Protein AF-A0A6G8HXI2-F1 (afdb_monomer_lite)

Foldseek 3Di:
DPDPPVDDPVNVVVCCCVPVPDDAAFADDDPVDAAEDEDQCVVDCVVVVVCVGRHNHYHYDYDPHDDCCCVPVPVVNVVVVVCVVVVD

pLDDT: mean 91.66, std 7.23, range [48.84, 97.25]

Structure (mmCIF, N/CA/C/O backbone):
data_AF-A0A6G8HXI2-F1
#
_entry.id   AF-A0A6G8HXI2-F1
#
loop_
_atom_site.group_PDB
_atom_site.id
_atom_site.type_symbol
_atom_site.label_atom_id
_atom_site.label_alt_id
_atom_site.label_comp_id
_atom_site.label_asym_id
_atom_site.label_entity_id
_atom_site.label_seq_id
_atom_site.pdbx_PDB_ins_code
_atom_site.Cartn_x
_atom_site.Cartn_y
_atom_site.Cartn_z
_atom_site.occupancy
_atom_site.B_iso_or_equiv
_atom_site.auth_seq_id
_atom_site.auth_comp_id
_atom_site.auth_asym_id
_atom_site.auth_atom_id
_atom_site.pdbx_PDB_model_num
ATOM 1 N N . MET A 1 1 ? -6.888 31.308 31.267 1.00 48.84 1 MET A N 1
ATOM 2 C CA . MET A 1 1 ? -7.185 30.289 30.241 1.00 48.84 1 MET A CA 1
ATOM 3 C C . MET A 1 1 ? -7.993 29.192 30.900 1.00 48.84 1 MET A C 1
ATOM 5 O O . MET A 1 1 ? -7.444 28.417 31.671 1.00 48.84 1 MET A O 1
ATOM 9 N N . THR A 1 2 ? -9.305 29.191 30.692 1.00 61.84 2 THR A N 1
ATOM 10 C CA . THR A 1 2 ? -10.161 28.052 31.028 1.00 61.84 2 THR A CA 1
ATOM 11 C C 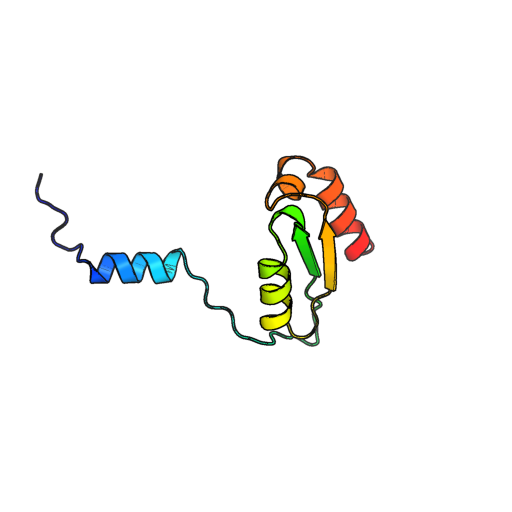. THR A 1 2 ? -9.700 26.865 30.181 1.00 61.84 2 THR A C 1
ATOM 13 O O . THR A 1 2 ? -9.586 26.983 28.964 1.00 61.84 2 THR A O 1
ATOM 16 N N . GLY A 1 3 ? -9.318 25.760 30.824 1.00 70.25 3 GLY A N 1
ATOM 17 C CA . GLY A 1 3 ? -8.867 24.558 30.119 1.00 70.25 3 GLY A CA 1
ATOM 18 C C . GLY A 1 3 ? -9.965 23.986 29.218 1.00 70.25 3 GLY A C 1
ATOM 19 O O . GLY A 1 3 ? -11.145 24.275 29.411 1.00 70.25 3 GLY A O 1
ATOM 20 N N . LEU A 1 4 ? -9.577 23.159 28.244 1.00 81.69 4 LEU A N 1
ATOM 21 C CA . LEU A 1 4 ? -10.490 22.403 27.381 1.00 81.69 4 LEU A CA 1
ATOM 22 C C . LEU A 1 4 ? -11.224 21.328 28.209 1.00 81.69 4 LEU A C 1
ATOM 24 O O . LEU A 1 4 ? -10.912 20.146 28.124 1.00 81.69 4 LEU A O 1
ATOM 28 N N . THR A 1 5 ? -12.179 21.731 29.049 1.00 81.88 5 THR A N 1
ATOM 29 C CA . THR A 1 5 ? -12.893 20.854 30.001 1.00 81.88 5 THR A CA 1
ATOM 30 C C . THR A 1 5 ? -13.706 19.746 29.329 1.00 81.88 5 THR A C 1
ATOM 32 O O . THR A 1 5 ? -14.052 18.764 29.978 1.00 81.88 5 THR A O 1
ATOM 35 N N . PHE A 1 6 ? -13.980 19.878 28.030 1.00 82.44 6 PHE A N 1
ATOM 36 C CA . PHE A 1 6 ? -14.634 18.863 27.205 1.00 82.44 6 PHE A CA 1
ATOM 37 C C . PHE A 1 6 ? -13.668 17.796 26.661 1.00 82.44 6 PHE A C 1
ATOM 39 O O . PHE A 1 6 ? -14.116 16.761 26.170 1.00 82.44 6 PHE A O 1
ATOM 46 N N . VAL A 1 7 ? -12.351 18.018 26.748 1.00 90.31 7 VAL A N 1
ATOM 47 C CA . VAL A 1 7 ? -11.343 17.047 26.310 1.00 90.31 7 VAL A CA 1
ATOM 48 C C . VAL A 1 7 ? -11.073 16.061 27.441 1.00 90.31 7 VAL A C 1
ATOM 50 O O . VAL A 1 7 ? -10.416 16.363 28.435 1.00 90.31 7 VAL A O 1
ATOM 53 N N . SER A 1 8 ? -11.567 14.840 27.266 1.00 91.69 8 SER A N 1
ATOM 54 C CA . SER A 1 8 ? -11.224 13.686 28.096 1.00 91.69 8 SER A CA 1
ATOM 55 C C . SER A 1 8 ? -10.180 12.805 27.405 1.00 91.69 8 SER A C 1
ATOM 57 O O . SER A 1 8 ? -10.051 12.815 26.177 1.00 91.69 8 SER A O 1
ATOM 59 N N . LYS A 1 9 ? -9.484 11.954 28.173 1.00 93.50 9 LYS A N 1
ATOM 60 C CA . LYS A 1 9 ? -8.622 10.902 27.597 1.00 93.50 9 LYS A CA 1
ATOM 61 C C . LYS A 1 9 ? -9.379 10.032 26.588 1.00 93.50 9 LYS A C 1
ATOM 63 O O . LYS A 1 9 ? -8.807 9.653 25.572 1.00 93.50 9 LYS A O 1
ATOM 68 N N . GLN A 1 10 ? -10.664 9.770 26.842 1.00 93.81 10 GLN A N 1
ATOM 69 C CA . GLN A 1 10 ? -11.512 9.009 25.929 1.00 93.81 10 GLN A CA 1
ATOM 70 C C . GLN A 1 10 ? -11.750 9.757 24.615 1.00 93.81 10 GLN A C 1
ATOM 72 O O . GLN A 1 10 ? -11.626 9.160 23.552 1.00 93.81 10 GLN A O 1
ATOM 77 N N . SER A 1 11 ? -12.042 11.061 24.669 1.00 92.62 11 SER A N 1
ATOM 78 C CA . SER A 1 11 ? -12.214 11.866 23.451 1.00 92.62 11 SER A CA 1
ATOM 79 C C . SER A 1 11 ? -10.933 11.915 22.615 1.00 92.62 11 SER A C 1
ATOM 81 O O . SER A 1 11 ? -10.994 11.748 21.402 1.00 92.62 11 SER A O 1
ATOM 83 N N . LEU A 1 12 ? -9.768 12.024 23.267 1.00 91.56 12 LEU A N 1
ATOM 84 C CA . LEU A 1 12 ? -8.472 12.018 22.591 1.00 91.56 12 LEU A CA 1
ATOM 85 C C . LEU A 1 12 ? -8.167 10.657 21.949 1.00 91.56 12 LEU A C 1
ATOM 87 O O . LEU A 1 12 ? -7.682 10.608 20.823 1.00 91.56 12 LEU A O 1
ATOM 91 N N . PHE A 1 13 ? -8.475 9.554 22.638 1.00 92.50 13 PHE A N 1
ATOM 92 C CA . PHE A 1 13 ? -8.334 8.209 22.078 1.00 92.50 13 PHE A CA 1
ATOM 93 C C . PHE A 1 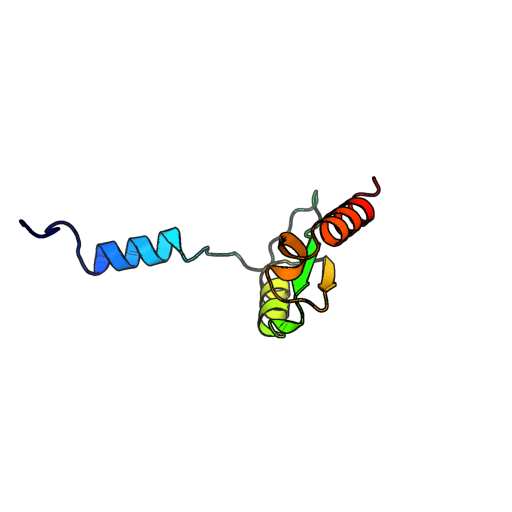13 ? -9.254 8.001 20.873 1.00 92.50 13 PHE A C 1
ATOM 95 O O . PHE A 1 13 ? -8.806 7.487 19.853 1.00 92.50 13 PHE A O 1
ATOM 102 N N . ASN A 1 14 ? -10.518 8.417 20.976 1.00 91.44 14 ASN A N 1
ATOM 103 C CA . ASN A 1 14 ? -11.481 8.275 19.888 1.00 91.44 14 ASN A CA 1
ATOM 104 C C . ASN A 1 14 ? -11.027 9.054 18.653 1.00 91.44 14 ASN A C 1
ATOM 106 O O . ASN A 1 14 ? -11.030 8.483 17.573 1.00 91.44 14 ASN A O 1
ATOM 110 N N . GLN A 1 15 ? -10.572 10.298 18.833 1.00 90.81 15 GLN A N 1
ATOM 111 C CA . GLN A 1 15 ? -10.006 11.124 17.765 1.00 90.81 15 GLN A CA 1
ATOM 112 C C . GLN A 1 15 ? -8.761 10.469 17.149 1.00 90.81 15 GLN A C 1
ATOM 114 O O . GLN A 1 15 ? -8.659 10.336 15.937 1.00 90.81 15 GLN A O 1
ATOM 119 N N . PHE A 1 16 ? -7.821 9.995 17.975 1.00 90.62 16 PHE A N 1
ATOM 120 C CA . PHE A 1 16 ? -6.634 9.289 17.489 1.00 90.62 16 PHE A CA 1
ATOM 121 C C . PHE A 1 16 ? -7.013 8.056 16.658 1.00 90.62 16 PHE A C 1
ATOM 123 O O . PHE A 1 16 ? -6.456 7.829 15.587 1.00 90.62 16 PHE A O 1
ATOM 130 N N . TYR A 1 17 ? -7.963 7.257 17.142 1.00 88.62 17 TYR A N 1
ATOM 131 C CA . TYR A 1 17 ? -8.393 6.049 16.455 1.00 88.62 17 TYR A CA 1
ATOM 132 C C . TYR A 1 17 ? -9.170 6.364 15.171 1.00 88.62 17 TYR A C 1
ATOM 134 O O . TYR A 1 17 ? -8.899 5.738 14.156 1.00 88.62 17 TYR A O 1
ATOM 142 N N . SER A 1 18 ? -10.095 7.328 15.176 1.00 86.19 18 SER A N 1
ATOM 143 C CA . SER A 1 18 ? -10.860 7.685 13.975 1.00 86.19 18 SER A CA 1
ATOM 144 C C . SER A 1 18 ? -9.996 8.331 12.900 1.00 86.19 18 SER A C 1
ATOM 146 O O . SER A 1 18 ? -10.183 8.046 11.720 1.00 86.19 18 SER A O 1
ATOM 148 N N . ASP A 1 19 ? -9.054 9.183 13.306 1.00 90.19 19 ASP A N 1
ATOM 149 C CA . ASP A 1 19 ? -8.344 10.056 12.372 1.00 90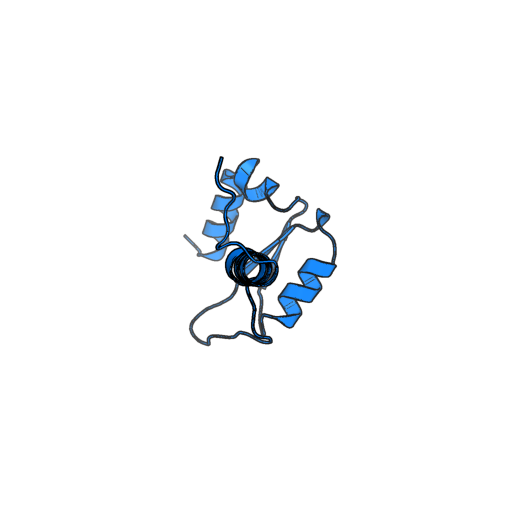.19 19 ASP A CA 1
ATOM 150 C C . ASP A 1 19 ? -7.045 9.417 11.873 1.00 90.19 19 ASP A C 1
ATOM 152 O O . ASP A 1 19 ? -6.646 9.638 10.731 1.00 90.19 19 ASP A O 1
ATOM 156 N N . LEU A 1 20 ? -6.371 8.618 12.712 1.00 86.50 20 LEU A N 1
ATOM 157 C CA . LEU A 1 20 ? -5.051 8.056 12.397 1.00 86.50 20 LEU A CA 1
ATOM 158 C C . LEU A 1 20 ? -5.056 6.545 12.164 1.00 86.50 20 LEU A C 1
ATOM 160 O O . LEU A 1 20 ? -4.063 6.005 11.668 1.00 86.50 20 LEU A O 1
ATOM 164 N N . ILE A 1 21 ? -6.146 5.846 12.490 1.00 84.56 21 ILE A N 1
ATOM 165 C CA . ILE A 1 21 ? -6.298 4.426 12.178 1.00 84.56 21 ILE A CA 1
ATOM 166 C C . ILE A 1 21 ? -7.371 4.276 11.110 1.00 84.56 21 ILE A C 1
ATOM 168 O O . ILE A 1 21 ? -8.531 4.603 11.314 1.00 84.56 21 ILE A O 1
ATOM 172 N N . THR A 1 22 ? -6.994 3.701 9.971 1.00 82.19 22 THR A N 1
ATOM 173 C CA . THR A 1 22 ? -7.952 3.225 8.968 1.00 82.19 22 THR A CA 1
ATOM 174 C C . THR A 1 22 ? -8.097 1.712 9.126 1.00 82.19 22 THR A C 1
ATOM 176 O O . THR A 1 22 ? -7.185 0.974 8.723 1.00 82.19 22 THR A O 1
ATOM 179 N N . PRO A 1 23 ? -9.194 1.211 9.728 1.00 85.69 23 PRO A N 1
ATOM 180 C CA . PRO A 1 23 ? -9.475 -0.215 9.743 1.00 85.69 23 PRO A CA 1
ATOM 181 C C . PRO A 1 23 ? -9.623 -0.708 8.306 1.00 85.69 23 PRO A C 1
ATOM 183 O O . PRO A 1 23 ? -10.389 -0.150 7.524 1.00 85.69 23 PRO A O 1
ATOM 186 N N . LEU A 1 24 ? -8.879 -1.752 7.955 1.00 89.19 24 LEU A N 1
ATOM 187 C CA . LEU A 1 24 ? -8.925 -2.346 6.625 1.00 89.19 24 LEU A CA 1
ATOM 188 C C . LEU A 1 24 ? -9.347 -3.807 6.756 1.00 89.19 24 LEU A C 1
ATOM 190 O O . LEU A 1 24 ? -8.733 -4.564 7.515 1.00 89.19 24 LEU A O 1
ATOM 194 N N . ALA A 1 25 ? -10.393 -4.199 6.028 1.00 92.69 25 ALA A N 1
ATOM 195 C CA . ALA A 1 25 ? -10.841 -5.586 5.973 1.00 92.69 25 ALA A CA 1
ATOM 196 C C . ALA A 1 25 ? -9.746 -6.496 5.388 1.00 92.69 25 ALA A C 1
ATOM 198 O O . ALA A 1 25 ? -8.824 -6.036 4.710 1.00 92.69 25 ALA A O 1
ATOM 199 N N . ASN A 1 26 ? -9.816 -7.793 5.680 1.00 96.25 26 ASN A N 1
ATOM 200 C CA . ASN A 1 26 ? -8.941 -8.775 5.041 1.00 96.25 26 ASN A CA 1
ATOM 201 C C . ASN A 1 26 ? -9.533 -9.208 3.697 1.00 96.25 26 ASN A C 1
ATOM 203 O O . ASN A 1 26 ? -10.751 -9.207 3.545 1.00 96.25 26 ASN A O 1
ATOM 207 N N . MET A 1 27 ? -8.673 -9.648 2.773 1.00 94.62 27 MET A N 1
ATOM 208 C CA . MET A 1 27 ? -9.080 -10.254 1.496 1.00 94.62 27 MET A CA 1
ATOM 209 C C . MET A 1 27 ? -10.052 -9.402 0.658 1.00 94.62 27 MET A C 1
ATOM 211 O O . MET A 1 27 ? -10.930 -9.940 -0.008 1.00 94.62 27 MET A O 1
ATOM 215 N N . ILE A 1 28 ? -9.880 -8.080 0.670 1.00 94.44 28 ILE A N 1
ATOM 216 C CA . ILE A 1 28 ? -10.612 -7.140 -0.180 1.00 94.44 28 ILE A CA 1
ATOM 217 C C . ILE A 1 28 ? -10.417 -7.540 -1.646 1.00 94.44 28 ILE A C 1
ATOM 219 O O . ILE A 1 28 ? -9.286 -7.733 -2.107 1.00 94.44 28 ILE A O 1
ATOM 223 N N . GLU A 1 29 ? -11.531 -7.648 -2.360 1.00 93.81 29 GLU A N 1
ATOM 224 C CA . GLU A 1 29 ? -11.619 -7.968 -3.779 1.00 93.81 29 GLU A CA 1
ATOM 225 C C . GLU A 1 29 ? -12.841 -7.267 -4.375 1.00 93.81 29 GLU A C 1
ATOM 227 O O . GLU A 1 29 ? -13.851 -7.081 -3.696 1.00 93.81 29 GLU A O 1
ATOM 232 N N . ASN A 1 30 ? -12.726 -6.869 -5.636 1.00 85.38 30 ASN A N 1
ATOM 233 C CA . ASN A 1 30 ? -13.832 -6.414 -6.461 1.00 85.38 30 ASN A CA 1
ATOM 234 C C . ASN A 1 30 ? -13.571 -6.950 -7.873 1.00 85.38 30 ASN A C 1
ATOM 236 O O . ASN A 1 30 ? -12.519 -6.663 -8.441 1.00 85.38 30 ASN A O 1
ATOM 240 N N . ASP A 1 31 ? -14.515 -7.714 -8.419 1.00 87.00 31 ASP A N 1
ATOM 241 C CA . ASP A 1 31 ? -14.367 -8.399 -9.709 1.00 87.00 31 ASP A CA 1
ATOM 242 C C . ASP A 1 31 ? -14.223 -7.437 -10.903 1.00 87.00 31 ASP A C 1
ATOM 244 O O . ASP A 1 31 ? -13.725 -7.819 -11.961 1.00 87.00 31 ASP A O 1
ATOM 248 N N . GLU A 1 32 ? -14.595 -6.169 -10.731 1.00 93.38 32 GLU A N 1
ATOM 249 C CA . GLU A 1 32 ? -14.517 -5.128 -11.758 1.00 93.38 32 GLU A CA 1
ATOM 250 C C . GLU A 1 32 ? -13.195 -4.347 -11.720 1.00 93.38 32 GLU A C 1
ATOM 252 O O . GLU A 1 32 ? -12.914 -3.556 -12.623 1.00 93.38 32 GLU A O 1
ATOM 257 N N . THR A 1 33 ? -12.358 -4.532 -10.689 1.00 91.25 33 THR A N 1
ATOM 258 C CA . THR A 1 33 ? -11.145 -3.719 -10.502 1.00 91.25 33 THR A CA 1
ATOM 259 C C . THR A 1 33 ? -9.934 -4.533 -10.068 1.00 91.25 33 THR A C 1
ATOM 261 O O . THR A 1 33 ? -10.025 -5.549 -9.387 1.00 91.25 33 THR A O 1
ATOM 264 N N . LYS A 1 34 ? -8.745 -4.052 -10.438 1.00 93.56 34 LYS A N 1
ATOM 265 C CA . LYS A 1 34 ? -7.472 -4.633 -10.005 1.00 93.56 34 LYS A CA 1
ATOM 266 C C . LYS A 1 34 ? -6.780 -3.690 -9.036 1.00 93.56 34 LYS A C 1
ATOM 268 O O . LYS A 1 34 ? -6.592 -2.511 -9.328 1.00 93.56 34 LYS A O 1
ATOM 273 N N . VAL A 1 35 ? -6.351 -4.221 -7.894 1.00 95.19 35 VAL A N 1
ATOM 274 C CA . VAL A 1 35 ? -5.578 -3.455 -6.913 1.00 95.19 35 VAL A CA 1
ATOM 275 C C . VAL A 1 35 ? -4.101 -3.519 -7.287 1.00 95.19 35 VAL A C 1
ATOM 277 O O . VAL A 1 35 ? -3.453 -4.553 -7.128 1.00 95.19 35 VAL A O 1
ATOM 280 N N . HIS A 1 36 ? -3.562 -2.400 -7.763 1.00 96.06 36 HIS A N 1
ATOM 281 C CA . HIS A 1 36 ? -2.135 -2.231 -8.020 1.00 96.06 36 HIS A CA 1
ATOM 282 C C . HIS A 1 36 ? -1.462 -1.535 -6.837 1.00 96.06 36 HIS A C 1
ATOM 284 O O . HIS A 1 36 ? -1.954 -0.527 -6.336 1.00 96.06 36 HIS A O 1
ATOM 290 N N . ILE A 1 37 ? -0.324 -2.065 -6.388 1.00 95.38 37 ILE A N 1
ATOM 291 C CA . ILE A 1 37 ? 0.392 -1.555 -5.216 1.00 95.38 37 ILE A CA 1
ATOM 292 C C . ILE A 1 37 ? 1.838 -1.258 -5.583 1.00 95.38 37 ILE A C 1
ATOM 294 O O . ILE A 1 37 ? 2.598 -2.162 -5.929 1.00 95.38 37 ILE A O 1
ATOM 298 N N . PHE A 1 38 ? 2.238 0.000 -5.419 1.00 95.75 38 PHE A N 1
ATOM 299 C CA . PHE A 1 38 ? 3.635 0.419 -5.469 1.00 95.75 38 PHE A CA 1
ATOM 300 C C . PHE A 1 38 ? 4.310 0.104 -4.131 1.00 95.75 38 PHE A C 1
ATOM 302 O O . PHE A 1 38 ? 4.143 0.810 -3.136 1.00 95.75 38 PHE A O 1
ATOM 309 N N . TYR A 1 39 ? 5.048 -1.001 -4.077 1.00 96.44 39 TYR A N 1
ATOM 310 C CA . TYR A 1 39 ? 5.709 -1.453 -2.861 1.00 96.44 39 TYR A CA 1
ATOM 311 C C . TYR A 1 39 ? 7.114 -0.854 -2.732 1.00 96.44 39 TYR A C 1
ATOM 313 O O . TYR A 1 39 ? 8.046 -1.282 -3.407 1.00 96.44 39 TYR A O 1
ATOM 321 N N . ALA A 1 40 ? 7.256 0.100 -1.809 1.00 95.44 40 ALA A N 1
ATOM 322 C CA . ALA A 1 40 ? 8.528 0.679 -1.379 1.00 95.44 40 ALA A CA 1
ATOM 323 C C . ALA A 1 40 ? 9.363 -0.332 -0.565 1.00 95.44 40 ALA A C 1
ATOM 325 O O . ALA A 1 40 ? 9.182 -0.479 0.648 1.00 95.44 40 ALA A O 1
ATOM 326 N N . GLU A 1 41 ? 10.281 -1.039 -1.221 1.00 95.38 41 GLU A N 1
ATOM 327 C CA . GLU A 1 41 ? 11.024 -2.162 -0.634 1.00 95.38 41 GLU A CA 1
ATOM 328 C C . GLU A 1 41 ? 11.897 -1.749 0.556 1.00 95.38 41 GLU A C 1
ATOM 330 O O . GLU A 1 41 ? 11.988 -2.484 1.542 1.00 95.38 41 GLU A O 1
ATOM 335 N N . LYS A 1 42 ? 12.445 -0.525 0.537 1.00 95.88 42 LYS A N 1
ATOM 336 C CA . LYS A 1 42 ? 13.277 0.011 1.630 1.00 95.88 42 LYS A CA 1
ATOM 337 C C . LYS A 1 42 ? 12.513 0.193 2.947 1.00 95.88 42 LYS A C 1
ATOM 339 O O . LYS A 1 42 ? 13.130 0.391 3.989 1.00 95.88 42 LYS A O 1
ATOM 344 N N . MET A 1 43 ? 11.180 0.120 2.927 1.00 94.44 43 MET A N 1
ATOM 345 C CA . MET A 1 43 ? 10.338 0.177 4.130 1.00 94.44 43 MET A CA 1
ATOM 346 C C . MET A 1 43 ? 10.179 -1.190 4.824 1.00 94.44 43 MET A C 1
ATOM 348 O O . MET A 1 43 ? 9.620 -1.264 5.924 1.00 94.44 43 MET A O 1
ATOM 352 N N . GLY A 1 44 ? 10.670 -2.269 4.204 1.00 94.25 44 GLY A N 1
ATOM 353 C CA . GLY A 1 44 ? 10.706 -3.618 4.766 1.00 94.25 44 GLY A CA 1
ATOM 354 C C . GLY A 1 44 ? 9.478 -4.479 4.453 1.00 94.25 44 GLY A C 1
ATOM 355 O O . GLY A 1 44 ? 8.419 -4.005 4.033 1.00 94.25 44 GLY A O 1
ATOM 356 N N . GLU A 1 45 ? 9.615 -5.789 4.666 1.00 96.06 45 GLU A N 1
ATOM 357 C CA . GLU A 1 45 ? 8.635 -6.805 4.244 1.00 96.06 45 GLU A CA 1
ATOM 358 C C . GLU A 1 45 ? 7.300 -6.757 4.993 1.00 96.06 45 GLU A C 1
ATOM 360 O O . GLU A 1 45 ? 6.302 -7.312 4.528 1.00 96.06 45 GLU A O 1
ATOM 365 N N . LYS A 1 46 ? 7.245 -6.084 6.149 1.00 95.81 46 LYS A N 1
ATOM 366 C CA . LYS A 1 46 ? 6.007 -5.946 6.930 1.00 95.81 46 LYS A CA 1
ATOM 367 C C . LYS A 1 46 ? 4.871 -5.328 6.105 1.00 95.81 46 LYS A C 1
ATOM 369 O O . LYS A 1 46 ? 3.719 -5.724 6.264 1.00 95.81 46 LYS A O 1
ATOM 374 N N . TYR A 1 47 ? 5.195 -4.414 5.188 1.00 94.69 47 TYR A N 1
ATOM 375 C CA . TYR A 1 47 ? 4.213 -3.795 4.299 1.00 94.69 47 TYR A CA 1
ATOM 376 C C . TYR A 1 47 ? 3.743 -4.761 3.213 1.00 94.69 47 TYR A C 1
ATOM 378 O O . TYR A 1 47 ? 2.544 -4.868 2.984 1.00 94.69 47 TYR A O 1
ATOM 386 N N . LEU A 1 48 ? 4.650 -5.555 2.633 1.00 96.44 48 LEU A N 1
ATOM 387 C CA . LEU A 1 48 ? 4.279 -6.607 1.685 1.00 96.44 48 LEU A CA 1
ATOM 388 C C . LEU A 1 48 ? 3.335 -7.638 2.322 1.00 96.44 48 LEU A C 1
ATOM 390 O O . LEU A 1 48 ? 2.334 -8.018 1.715 1.00 96.44 48 LEU A O 1
ATOM 394 N N . LYS A 1 49 ? 3.614 -8.053 3.565 1.00 96.81 49 LYS A N 1
ATOM 395 C CA . LYS A 1 49 ? 2.729 -8.937 4.343 1.00 96.81 49 LYS A CA 1
ATOM 396 C C . LYS A 1 49 ? 1.361 -8.293 4.580 1.00 96.81 49 LYS A C 1
ATOM 398 O O . LYS A 1 49 ? 0.342 -8.957 4.417 1.00 96.81 49 LYS A O 1
ATOM 403 N N . ARG A 1 50 ? 1.325 -6.997 4.912 1.00 95.69 50 ARG A N 1
ATOM 404 C CA . ARG A 1 50 ? 0.079 -6.238 5.092 1.00 95.69 50 ARG A CA 1
ATOM 405 C C . ARG A 1 50 ? -0.749 -6.200 3.804 1.00 95.69 50 ARG A C 1
ATOM 407 O O . ARG A 1 50 ? -1.938 -6.490 3.856 1.00 95.69 50 ARG A O 1
ATOM 414 N N . TYR A 1 51 ? -0.134 -5.927 2.656 1.00 96.00 51 TYR A N 1
ATOM 415 C CA . TYR A 1 51 ? -0.831 -5.919 1.367 1.00 96.00 51 TYR A CA 1
ATOM 416 C C . TYR A 1 51 ? -1.451 -7.276 1.029 1.00 96.00 51 TYR A C 1
ATOM 418 O O . TYR A 1 51 ? -2.633 -7.339 0.711 1.00 96.00 51 TYR A O 1
ATOM 426 N N . LYS A 1 52 ? -0.692 -8.367 1.193 1.00 96.06 52 LYS A N 1
ATOM 427 C CA . LYS A 1 52 ? -1.183 -9.735 0.950 1.00 96.06 52 LYS A CA 1
ATOM 428 C C . LYS A 1 52 ? -2.248 -10.201 1.947 1.00 96.06 52 LYS A C 1
ATOM 430 O O . LYS A 1 52 ? -3.012 -11.102 1.638 1.00 96.06 52 LYS A O 1
ATOM 435 N N . LYS A 1 53 ? -2.286 -9.623 3.150 1.00 96.69 53 LYS A N 1
ATOM 436 C CA . LYS A 1 53 ? -3.339 -9.887 4.140 1.00 96.69 53 LYS A CA 1
ATOM 437 C C . LYS A 1 53 ? -4.653 -9.197 3.760 1.00 96.69 53 LYS A C 1
ATOM 439 O O . LYS A 1 53 ? -5.728 -9.767 3.938 1.00 96.69 53 LYS A O 1
ATOM 444 N N . HIS A 1 54 ? -4.567 -7.950 3.300 1.00 96.50 54 HIS A N 1
ATOM 445 C CA . HIS A 1 54 ? -5.743 -7.104 3.113 1.00 96.50 54 HIS A CA 1
ATOM 446 C C . HIS A 1 54 ? -6.355 -7.173 1.724 1.00 96.50 54 HIS A C 1
ATOM 448 O O . HIS A 1 54 ? -7.550 -6.958 1.614 1.00 96.50 54 HIS A O 1
ATOM 454 N N . PHE A 1 55 ? -5.589 -7.508 0.692 1.00 96.31 55 PHE A N 1
ATOM 455 C CA . PHE A 1 55 ? -6.094 -7.629 -0.671 1.00 96.31 55 PHE A CA 1
ATOM 456 C C . PHE A 1 55 ? -5.967 -9.075 -1.129 1.00 96.31 55 PHE A C 1
ATOM 458 O O . PHE A 1 55 ? -4.914 -9.683 -0.942 1.00 96.31 55 PHE A O 1
ATOM 465 N N . LYS A 1 56 ? -7.032 -9.621 -1.724 1.00 95.56 56 LYS A N 1
ATOM 466 C CA . LYS A 1 56 ? -7.060 -11.023 -2.163 1.00 95.56 56 LYS A CA 1
ATOM 467 C C . LYS A 1 56 ? -6.112 -11.273 -3.337 1.00 95.56 56 LYS A C 1
ATOM 469 O O . LYS A 1 56 ? -5.356 -12.237 -3.304 1.00 95.56 56 LYS A O 1
ATOM 474 N N . ASN A 1 57 ? -6.106 -10.370 -4.319 1.00 95.00 57 ASN A N 1
ATOM 475 C CA . ASN A 1 57 ? -5.325 -10.491 -5.554 1.00 95.00 57 ASN A CA 1
ATOM 476 C C . ASN A 1 57 ? -4.543 -9.199 -5.901 1.00 95.00 57 ASN A C 1
ATOM 478 O O . ASN A 1 57 ? -4.779 -8.601 -6.952 1.00 95.00 57 ASN A O 1
ATOM 482 N N . PRO A 1 58 ? -3.627 -8.712 -5.036 1.00 96.44 58 PRO A N 1
ATOM 483 C CA . PRO A 1 58 ? -2.890 -7.484 -5.306 1.00 96.44 58 PRO A CA 1
ATOM 484 C C . PRO A 1 58 ? -1.789 -7.701 -6.349 1.00 96.44 58 PRO A C 1
ATOM 486 O O . PRO A 1 58 ? -0.991 -8.637 -6.253 1.00 96.44 58 PRO A O 1
ATOM 489 N N . ILE A 1 59 ? -1.674 -6.769 -7.292 1.00 97.25 59 ILE A N 1
ATOM 490 C CA . ILE A 1 59 ? -0.570 -6.705 -8.251 1.00 97.25 59 ILE A CA 1
ATOM 491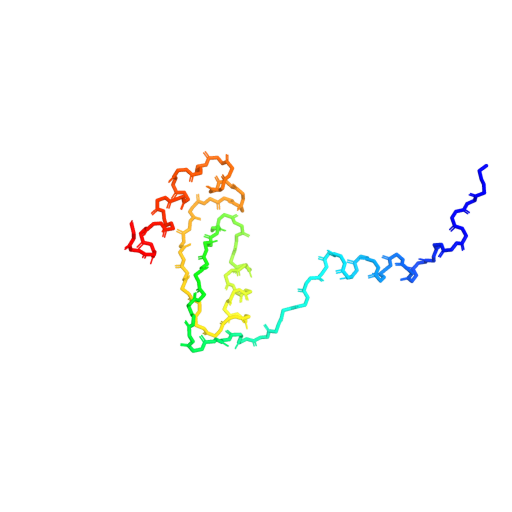 C C . ILE A 1 59 ? 0.529 -5.833 -7.644 1.00 97.25 59 ILE A C 1
ATOM 493 O O . ILE A 1 59 ? 0.355 -4.627 -7.462 1.00 97.25 59 ILE A O 1
ATOM 497 N N . ILE A 1 60 ? 1.656 -6.453 -7.295 1.00 97.25 60 ILE A N 1
ATOM 498 C CA . ILE A 1 60 ? 2.754 -5.788 -6.588 1.00 97.25 60 ILE A CA 1
ATOM 499 C C . ILE A 1 60 ? 3.799 -5.276 -7.580 1.00 97.25 60 ILE A C 1
ATOM 501 O O . ILE A 1 60 ? 4.515 -6.061 -8.198 1.00 97.25 60 ILE A O 1
ATOM 505 N N . HIS A 1 61 ? 3.952 -3.957 -7.635 1.00 95.75 61 HIS A N 1
ATOM 506 C CA . HIS A 1 61 ? 5.015 -3.266 -8.357 1.00 95.75 61 HIS A CA 1
ATOM 507 C C . HIS A 1 61 ? 6.125 -2.909 -7.374 1.00 95.75 61 HIS A C 1
ATOM 509 O O . HIS A 1 61 ? 5.967 -2.007 -6.550 1.00 95.75 61 HIS A O 1
ATOM 515 N N . ARG A 1 62 ? 7.233 -3.649 -7.411 1.00 95.44 62 ARG A N 1
ATOM 516 C CA . ARG A 1 62 ? 8.374 -3.437 -6.509 1.00 95.44 62 ARG A CA 1
ATOM 517 C C . ARG A 1 62 ? 9.142 -2.181 -6.894 1.00 95.44 62 ARG A C 1
ATOM 519 O O . ARG A 1 62 ? 9.420 -1.952 -8.065 1.00 95.44 62 ARG A O 1
ATOM 526 N N . GLN A 1 63 ? 9.473 -1.378 -5.893 1.00 94.31 63 GLN A N 1
ATOM 527 C CA . GLN A 1 63 ? 10.130 -0.092 -6.050 1.00 94.31 63 GLN A CA 1
ATOM 528 C C . GLN A 1 63 ? 11.281 -0.006 -5.048 1.00 94.31 63 GLN A C 1
ATOM 530 O O . GLN A 1 63 ? 11.054 -0.061 -3.837 1.00 94.31 63 GLN A O 1
ATOM 535 N N . ASN A 1 64 ? 12.515 0.166 -5.531 1.00 94.44 64 ASN A N 1
ATOM 536 C CA . ASN A 1 64 ? 13.706 0.300 -4.679 1.00 94.44 64 ASN A CA 1
ATOM 537 C C . ASN A 1 64 ? 13.828 1.715 -4.068 1.00 94.44 64 ASN A C 1
ATOM 539 O O . ASN A 1 64 ? 14.856 2.392 -4.159 1.00 94.44 64 ASN A O 1
ATOM 543 N N . TYR A 1 65 ? 12.742 2.166 -3.446 1.00 92.50 65 TYR A N 1
ATOM 544 C CA . TYR A 1 65 ? 12.546 3.493 -2.874 1.00 92.50 65 TYR A CA 1
ATOM 545 C C . TYR A 1 65 ? 11.903 3.388 -1.479 1.00 92.50 65 TYR A C 1
ATOM 547 O O . TYR A 1 65 ? 11.470 2.313 -1.049 1.00 92.50 65 TYR A O 1
ATOM 555 N N . ARG A 1 66 ? 11.854 4.507 -0.755 1.00 91.75 66 ARG A N 1
ATOM 556 C CA . ARG A 1 66 ? 11.060 4.736 0.462 1.00 91.75 66 ARG A CA 1
ATOM 557 C C . ARG A 1 66 ? 9.655 5.239 0.093 1.00 91.75 66 ARG A C 1
ATOM 559 O O . ARG A 1 66 ? 9.378 5.521 -1.066 1.00 91.75 66 ARG A O 1
ATOM 566 N N . HIS A 1 67 ? 8.768 5.328 1.087 1.00 84.69 67 HIS A N 1
ATOM 567 C CA . HIS A 1 67 ? 7.320 5.532 0.907 1.00 84.69 67 HIS A CA 1
ATOM 568 C C . HIS A 1 67 ? 6.948 6.713 -0.009 1.00 84.69 67 HIS A C 1
ATOM 570 O O . HIS A 1 67 ? 6.102 6.560 -0.881 1.00 84.69 67 HIS A O 1
ATOM 576 N N . GLU A 1 68 ? 7.604 7.861 0.162 1.00 87.62 68 GLU A N 1
ATOM 577 C CA . GLU A 1 68 ? 7.275 9.092 -0.571 1.00 87.62 68 GLU A CA 1
ATOM 578 C C . GLU A 1 68 ? 8.251 9.399 -1.711 1.00 87.62 68 GLU A C 1
ATOM 580 O O . GLU A 1 68 ? 7.942 10.224 -2.561 1.00 87.62 68 GLU A O 1
ATOM 585 N N . GLU A 1 69 ? 9.403 8.724 -1.783 1.00 92.81 69 GLU A N 1
ATOM 586 C CA . GLU A 1 69 ? 10.453 9.021 -2.774 1.00 92.81 69 GLU A CA 1
ATOM 587 C C . GLU A 1 69 ? 9.935 8.892 -4.213 1.00 92.81 69 GLU A C 1
ATOM 589 O O . GLU A 1 69 ? 10.254 9.720 -5.062 1.00 92.81 69 GLU A O 1
ATOM 594 N N . LEU A 1 70 ? 9.094 7.890 -4.488 1.00 90.75 70 LEU A N 1
ATOM 595 C CA . LEU A 1 70 ? 8.516 7.705 -5.820 1.00 90.75 70 LEU A CA 1
ATOM 596 C C . LEU A 1 70 ? 7.613 8.883 -6.229 1.00 90.75 70 LEU A C 1
ATOM 598 O O . LEU A 1 70 ? 7.640 9.283 -7.384 1.00 90.75 70 LEU A O 1
ATOM 602 N N . LEU A 1 71 ? 6.840 9.439 -5.293 1.00 89.88 71 LEU A N 1
ATOM 603 C CA . LEU A 1 71 ? 5.891 10.523 -5.566 1.00 89.88 71 LEU A CA 1
ATOM 604 C C . LEU A 1 71 ? 6.554 11.905 -5.522 1.00 89.88 71 LEU A C 1
ATOM 606 O O . LEU A 1 71 ? 6.303 12.735 -6.387 1.00 89.88 71 LEU A O 1
ATOM 610 N N . ALA A 1 72 ? 7.388 12.154 -4.513 1.00 93.44 72 ALA A N 1
ATOM 611 C CA . ALA A 1 72 ? 7.943 13.473 -4.226 1.00 93.44 72 ALA A CA 1
ATOM 612 C C . ALA A 1 72 ? 9.288 13.727 -4.916 1.00 93.44 72 ALA A C 1
ATOM 614 O O . ALA A 1 72 ? 9.583 14.863 -5.275 1.00 93.44 72 ALA A O 1
ATOM 615 N N . SER A 1 73 ? 10.121 12.695 -5.083 1.00 95.81 73 SER A N 1
ATOM 616 C CA . SER A 1 73 ? 11.473 12.841 -5.645 1.00 95.81 73 SER A CA 1
ATOM 617 C C . SER A 1 73 ? 11.576 12.396 -7.100 1.00 95.81 73 SER A C 1
ATOM 619 O O . SER A 1 73 ? 12.507 12.816 -7.781 1.00 95.81 73 SER A O 1
ATOM 621 N N . TYR A 1 74 ? 10.653 11.547 -7.565 1.00 94.38 74 TYR A N 1
ATOM 622 C CA . TYR A 1 74 ? 10.626 11.033 -8.938 1.00 94.38 74 TYR A CA 1
ATOM 623 C C . TYR A 1 74 ? 9.213 11.020 -9.568 1.00 94.38 74 TYR A C 1
ATOM 625 O O . TYR A 1 74 ? 8.805 9.973 -10.095 1.00 94.38 74 TYR A O 1
ATOM 633 N N . PRO A 1 75 ? 8.445 12.129 -9.529 1.00 94.19 75 PRO A N 1
ATOM 634 C CA . PRO A 1 75 ? 7.043 12.151 -9.972 1.00 94.19 75 PRO A CA 1
ATOM 635 C C . PRO A 1 75 ? 6.828 11.657 -11.415 1.00 94.19 75 PRO A C 1
ATOM 637 O O . PRO A 1 75 ? 5.840 11.004 -11.733 1.00 94.19 75 PRO A O 1
ATOM 640 N N . GLU A 1 76 ? 7.791 11.890 -12.287 1.00 95.88 76 GLU A N 1
ATOM 641 C CA . GLU A 1 76 ? 7.853 11.457 -13.680 1.00 95.88 76 GLU A CA 1
ATOM 642 C C . GLU A 1 76 ? 7.984 9.937 -13.806 1.00 95.88 76 GLU A C 1
ATOM 644 O O . GLU A 1 76 ? 7.301 9.338 -14.636 1.00 95.88 76 GLU A O 1
ATOM 649 N N . LYS A 1 77 ? 8.773 9.280 -12.943 1.00 94.00 77 LYS A N 1
ATOM 650 C CA . LYS A 1 77 ? 8.826 7.807 -12.889 1.00 94.00 77 LYS A CA 1
ATOM 651 C C . LYS A 1 77 ? 7.519 7.225 -12.361 1.00 94.00 77 LYS A C 1
ATOM 653 O O . LYS A 1 77 ? 7.085 6.166 -12.821 1.00 94.00 77 LYS A O 1
ATOM 658 N N . TRP A 1 78 ? 6.897 7.899 -11.393 1.00 93.75 78 TRP A N 1
ATOM 659 C CA . TRP A 1 78 ? 5.581 7.512 -10.898 1.00 93.75 78 TRP A CA 1
ATOM 660 C C . TRP A 1 78 ? 4.536 7.570 -12.016 1.00 93.75 78 TRP A C 1
ATOM 662 O O . TRP A 1 78 ? 3.906 6.553 -12.303 1.00 93.75 78 TRP A O 1
ATOM 672 N N . TYR A 1 79 ? 4.424 8.713 -12.698 1.00 94.44 79 TYR A N 1
ATOM 673 C CA . TYR A 1 79 ? 3.510 8.910 -13.823 1.00 94.44 79 TYR A CA 1
ATOM 674 C C . TYR A 1 79 ? 3.747 7.865 -14.920 1.00 94.44 79 TYR A C 1
ATOM 676 O O . TYR A 1 79 ? 2.804 7.192 -15.319 1.00 94.44 79 TYR A O 1
ATOM 684 N N . GLN A 1 80 ? 4.997 7.637 -15.337 1.00 95.31 80 GLN A N 1
ATOM 685 C CA . GLN A 1 80 ? 5.325 6.613 -16.338 1.00 95.31 80 GLN A CA 1
ATOM 686 C C . GLN A 1 80 ? 4.861 5.216 -15.915 1.00 95.31 80 GLN A C 1
ATOM 688 O O . GLN A 1 80 ? 4.345 4.459 -16.735 1.00 95.31 80 GLN A O 1
ATOM 693 N N . SER A 1 81 ? 5.008 4.877 -14.631 1.00 94.00 81 SER A N 1
ATOM 694 C CA . SER A 1 81 ? 4.542 3.590 -14.113 1.00 94.00 81 SER A CA 1
ATOM 695 C C . SER A 1 81 ? 3.018 3.481 -14.166 1.00 94.00 81 SER A C 1
ATOM 697 O O . SER A 1 81 ? 2.496 2.428 -14.520 1.00 94.00 81 SER A O 1
ATOM 699 N N . VAL A 1 82 ? 2.299 4.561 -13.845 1.00 94.94 82 VAL A N 1
ATOM 700 C CA . VAL A 1 82 ? 0.833 4.615 -13.952 1.00 94.94 82 VAL A CA 1
ATOM 701 C C . VAL A 1 82 ? 0.387 4.480 -15.409 1.00 94.94 82 VAL A C 1
ATOM 703 O O . VAL A 1 82 ? -0.478 3.655 -15.687 1.00 94.94 82 VAL A O 1
ATOM 706 N N . MET A 1 83 ? 1.009 5.210 -16.339 1.00 96.69 83 MET A N 1
ATOM 707 C CA . MET A 1 83 ? 0.707 5.118 -17.774 1.00 96.69 83 MET A CA 1
ATOM 708 C C . MET A 1 83 ? 0.904 3.693 -18.299 1.00 96.69 83 MET A C 1
ATOM 710 O O . MET A 1 83 ? 0.012 3.135 -18.930 1.00 96.69 83 MET A O 1
ATOM 714 N N . ALA A 1 84 ? 2.022 3.051 -17.942 1.00 95.12 84 ALA A N 1
ATOM 715 C CA . ALA A 1 84 ? 2.304 1.672 -18.334 1.00 95.12 84 ALA A CA 1
ATOM 716 C C . ALA A 1 84 ? 1.277 0.665 -17.780 1.00 95.12 84 ALA A C 1
ATOM 718 O O . ALA A 1 84 ? 0.918 -0.287 -18.467 1.00 95.12 84 ALA A O 1
ATOM 719 N N . ILE A 1 85 ? 0.785 0.865 -16.551 1.00 95.44 85 ILE A N 1
ATOM 720 C CA . ILE A 1 85 ? -0.252 0.011 -15.945 1.00 95.44 85 ILE A CA 1
ATOM 721 C C . ILE A 1 85 ? -1.604 0.213 -16.633 1.00 95.44 85 ILE A C 1
ATOM 723 O O . ILE A 1 85 ? -2.316 -0.758 -16.887 1.00 95.44 85 ILE A O 1
ATOM 727 N N . CYS A 1 86 ? -1.957 1.467 -16.911 1.00 94.31 86 CYS A N 1
ATOM 728 C CA . CYS A 1 86 ? -3.228 1.844 -17.521 1.00 94.31 86 CYS A CA 1
ATOM 729 C C . CYS A 1 86 ? -3.240 1.677 -19.048 1.00 94.31 86 CYS A C 1
ATOM 731 O O . CYS A 1 86 ? 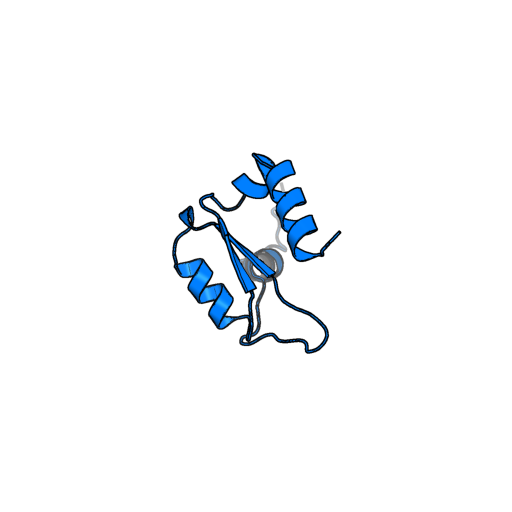-4.306 1.785 -19.649 1.00 94.31 86 CYS A O 1
ATOM 733 N N . ASN A 1 87 ? -2.087 1.385 -19.657 1.00 91.94 87 ASN A N 1
ATOM 734 C CA . ASN A 1 87 ? -1.900 1.242 -21.099 1.00 91.94 87 ASN A CA 1
ATOM 735 C C . ASN A 1 87 ? -2.385 2.475 -21.886 1.00 91.94 87 ASN A C 1
ATOM 737 O O . ASN A 1 87 ? -3.171 2.357 -22.830 1.00 91.94 87 ASN A O 1
ATOM 741 N N . ILE A 1 88 ? -1.924 3.650 -21.455 1.00 88.62 88 ILE A N 1
ATOM 742 C CA . ILE A 1 88 ? -2.204 4.968 -2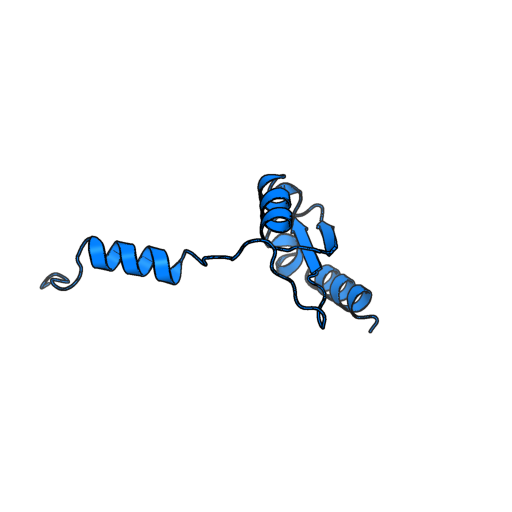2.046 1.00 88.62 88 ILE A CA 1
ATOM 743 C C . ILE A 1 88 ? -0.912 5.718 -22.358 1.00 88.62 88 ILE A C 1
ATOM 745 O O . ILE A 1 88 ? 0.137 5.356 -21.776 1.00 88.62 88 ILE A O 1
#

Sequence (88 aa):
MTGLTFVSKQSLFNQFYSDLITPLANMIENDETKVHIFYAEKMGEKYLKRYKKHFKNPIIHRQNYRHEELLASYPEKWYQSVMAICNI

Secondary structure (DSSP, 8-state):
----TT--HHHHHHHHHHHH-----SSB--TT---EEEEEGGG-HHHHHHHHHHBSS-EEEEESS-TTIIIII-HHHHHHHHHHHHT-

Organism: NCBI:txid2686210

Radius of gyration: 18.5 Å; chains: 1; bounding box: 28×41×53 Å